Protein AF-A0A3N5RBE4-F1 (afdb_monomer_lite)

Foldseek 3Di:
DVVVVVVVVVVVVVVVVVPDPPPCPDFDKDKAKFFFADDDPQWTWGDGPDPDIDIDGDDPPDDDDDDDDGRDTDMDIDGDDDPDDDDDD

Sequence (89 aa):
MRRLFLFAVILTVMTIMTGIVFAVNGPKTYRATGVVLSLENDLIVVKKGKKSQLEVIRNADTKVTGNLKPGATVIIQYKMIATTIEVKK

Radius of gyration: 22.93 Å; chains: 1; bounding box: 68×25×52 Å

pLDDT: mean 83.21, std 15.37, range [50.47, 97.06]

Secondary structure (DSSP, 8-state):
-HHHHHHHHHHHHHHHTT-------SPPEEEEEEEEEEEETTEEEEEETTTEEEEEE--TT----S---TT-EEEEEEE---S------

Structure (mmCIF, N/CA/C/O backbone):
data_AF-A0A3N5RBE4-F1
#
_entry.id   AF-A0A3N5RBE4-F1
#
loop_
_atom_site.group_PDB
_atom_site.id
_atom_site.type_symbol
_atom_site.label_atom_id
_atom_site.label_alt_id
_atom_site.label_comp_id
_atom_site.label_asym_id
_atom_site.label_entity_id
_atom_site.label_seq_id
_atom_site.pdbx_PDB_ins_code
_atom_site.Cartn_x
_atom_site.Cartn_y
_atom_site.Cartn_z
_atom_site.occupancy
_atom_site.B_iso_or_equiv
_atom_site.auth_seq_id
_atom_site.auth_comp_id
_atom_site.auth_asym_id
_atom_site.auth_atom_id
_atom_site.pdbx_PDB_model_num
ATOM 1 N N . MET A 1 1 ? 52.674 7.485 20.133 1.00 57.69 1 MET A N 1
ATOM 2 C CA . MET A 1 1 ? 52.130 6.185 19.674 1.00 57.69 1 MET A CA 1
ATOM 3 C C . MET A 1 1 ? 50.647 5.990 20.025 1.00 57.69 1 MET A C 1
ATOM 5 O O . MET A 1 1 ? 49.845 5.976 19.106 1.00 57.69 1 MET A O 1
ATOM 9 N N . ARG A 1 2 ? 50.234 5.924 21.307 1.00 50.47 2 ARG A N 1
ATOM 10 C CA . ARG A 1 2 ? 48.825 5.664 21.714 1.00 50.47 2 ARG A CA 1
ATOM 11 C C . ARG A 1 2 ? 47.777 6.655 21.177 1.00 50.47 2 ARG A C 1
ATOM 13 O O . ARG A 1 2 ? 46.724 6.233 20.721 1.00 50.47 2 ARG A O 1
ATOM 20 N N . ARG A 1 3 ? 48.068 7.962 21.191 1.00 53.84 3 ARG A N 1
ATOM 21 C CA . ARG A 1 3 ? 47.146 8.998 20.677 1.00 53.84 3 ARG A CA 1
ATOM 22 C C . ARG A 1 3 ? 46.996 8.946 19.150 1.00 53.84 3 ARG A C 1
ATOM 24 O O . ARG A 1 3 ? 45.899 9.128 18.652 1.00 53.84 3 ARG A O 1
ATOM 31 N N . LEU A 1 4 ? 48.067 8.607 18.429 1.00 59.19 4 LEU A N 1
ATOM 32 C CA . LEU A 1 4 ? 48.056 8.445 16.969 1.00 59.19 4 LEU A CA 1
ATOM 33 C C . LEU A 1 4 ? 47.243 7.207 16.541 1.00 59.19 4 LEU A C 1
ATOM 35 O O . LEU A 1 4 ? 46.489 7.264 15.578 1.00 59.19 4 LEU A O 1
ATOM 39 N N . PHE A 1 5 ? 47.336 6.123 17.320 1.00 65.88 5 PHE A N 1
ATOM 40 C CA . PHE A 1 5 ? 46.521 4.915 17.149 1.00 65.88 5 PHE A CA 1
ATOM 41 C C . PHE A 1 5 ? 45.028 5.179 17.395 1.00 65.88 5 PHE A C 1
ATOM 43 O O . PHE A 1 5 ? 44.188 4.717 16.632 1.00 65.88 5 PHE A O 1
ATOM 50 N N . LEU A 1 6 ? 44.692 5.973 18.418 1.00 66.56 6 LEU A N 1
ATOM 51 C CA . LEU A 1 6 ? 43.311 6.388 18.695 1.00 66.56 6 LEU A CA 1
ATOM 52 C C . LEU A 1 6 ? 42.729 7.253 17.567 1.00 66.56 6 LEU A C 1
ATOM 54 O O . LEU A 1 6 ? 41.591 7.033 17.165 1.00 66.56 6 LEU A O 1
ATOM 58 N N . PHE A 1 7 ? 43.513 8.177 17.003 1.00 70.38 7 PHE A N 1
ATOM 59 C CA . PHE A 1 7 ? 43.087 8.968 15.843 1.00 70.38 7 PHE A CA 1
ATOM 60 C C . PHE A 1 7 ? 42.875 8.108 14.586 1.00 70.38 7 PHE A C 1
ATOM 62 O O . PHE A 1 7 ? 41.883 8.300 13.887 1.00 70.38 7 PHE A O 1
ATOM 69 N N . ALA A 1 8 ? 43.741 7.122 14.329 1.00 70.94 8 ALA A N 1
ATOM 70 C CA . ALA A 1 8 ? 43.584 6.200 13.201 1.00 70.94 8 ALA A CA 1
ATOM 71 C C . ALA A 1 8 ? 42.332 5.312 13.334 1.00 70.94 8 ALA A C 1
ATOM 73 O O . ALA A 1 8 ? 41.619 5.096 12.354 1.00 70.94 8 ALA A O 1
ATOM 74 N N . VAL A 1 9 ? 42.013 4.847 14.546 1.00 72.12 9 VAL A N 1
ATOM 75 C CA . VAL A 1 9 ? 40.800 4.052 14.810 1.00 72.12 9 VAL A CA 1
ATOM 76 C C . VAL A 1 9 ? 39.537 4.898 14.632 1.00 72.12 9 VAL A C 1
ATOM 78 O O . VAL A 1 9 ? 38.592 4.445 13.994 1.00 72.12 9 VAL A O 1
ATOM 81 N N . ILE A 1 10 ? 39.527 6.145 15.109 1.00 69.38 10 ILE A N 1
ATOM 82 C CA . ILE A 1 10 ? 38.379 7.055 14.946 1.00 69.38 10 ILE A CA 1
ATOM 83 C C . ILE A 1 10 ? 38.146 7.393 13.465 1.00 69.38 10 ILE A C 1
ATOM 85 O O . ILE A 1 10 ? 37.005 7.372 13.004 1.00 69.38 10 ILE A O 1
ATOM 89 N N . LEU A 1 11 ? 39.215 7.630 12.699 1.00 68.25 11 LEU A N 1
ATOM 90 C CA . LEU A 1 11 ? 39.124 7.910 11.264 1.00 68.25 11 LEU A CA 1
ATOM 91 C C . LEU A 1 11 ? 38.609 6.696 10.469 1.00 68.25 11 LEU A C 1
ATOM 93 O O . LEU A 1 11 ? 37.803 6.861 9.555 1.00 68.25 11 LEU A O 1
ATOM 97 N N . THR A 1 12 ? 39.017 5.485 10.865 1.00 64.19 12 THR A N 1
ATOM 98 C CA . THR A 1 12 ? 38.559 4.217 10.266 1.00 64.19 12 THR A CA 1
ATOM 99 C C . THR A 1 12 ? 37.087 3.935 10.597 1.00 64.19 12 THR A C 1
ATOM 101 O O . THR A 1 12 ? 36.328 3.504 9.736 1.00 64.19 12 THR A O 1
ATOM 104 N N . VAL A 1 13 ? 36.634 4.242 11.818 1.00 63.31 13 VAL A N 1
ATOM 105 C CA . VAL A 1 13 ? 35.217 4.103 12.211 1.00 63.31 13 VAL A CA 1
ATOM 106 C C . VAL A 1 13 ? 34.327 5.111 11.471 1.00 63.31 13 VAL A C 1
ATOM 108 O O . VAL A 1 13 ? 33.221 4.762 11.058 1.00 63.31 13 VAL A O 1
ATOM 111 N N . MET A 1 14 ? 34.814 6.331 11.222 1.00 61.03 14 MET A N 1
ATOM 112 C CA . MET A 1 14 ? 34.083 7.337 10.438 1.00 61.03 14 MET A CA 1
ATOM 113 C C . MET A 1 14 ? 33.936 6.965 8.955 1.00 61.03 14 MET A C 1
ATOM 115 O O . MET A 1 14 ? 32.923 7.308 8.349 1.00 61.03 14 MET A O 1
ATOM 119 N N . THR A 1 15 ? 34.888 6.232 8.367 1.00 60.31 15 THR A N 1
ATOM 120 C CA . THR A 1 15 ? 34.799 5.789 6.960 1.00 60.31 15 THR A CA 1
ATOM 121 C C . THR A 1 15 ? 33.836 4.618 6.754 1.00 60.31 15 THR A C 1
ATOM 123 O O . THR A 1 15 ? 33.330 4.438 5.652 1.00 60.31 15 THR A O 1
ATOM 126 N N . ILE A 1 16 ? 33.518 3.853 7.803 1.00 60.09 16 ILE A N 1
ATOM 127 C CA . ILE A 1 16 ? 32.532 2.760 7.734 1.00 60.09 16 ILE A CA 1
ATOM 128 C C . ILE A 1 16 ? 31.088 3.308 7.767 1.00 60.09 16 ILE A C 1
ATOM 130 O O . ILE A 1 16 ? 30.170 2.656 7.275 1.00 60.09 16 ILE A O 1
ATOM 134 N N . MET A 1 17 ? 30.872 4.529 8.276 1.00 56.88 17 MET A N 1
ATOM 135 C CA . MET A 1 17 ? 29.541 5.155 8.350 1.00 56.88 17 MET A CA 1
ATOM 136 C C . MET A 1 17 ? 29.073 5.848 7.058 1.00 56.88 17 MET A C 1
ATOM 138 O O . MET A 1 17 ? 27.924 6.277 6.991 1.00 56.88 17 MET A O 1
ATOM 142 N N . THR A 1 18 ? 29.912 5.960 6.022 1.00 57.72 18 THR A N 1
ATOM 143 C CA . THR A 1 18 ? 29.532 6.599 4.743 1.00 57.72 18 THR A CA 1
ATOM 144 C C . THR A 1 18 ? 28.956 5.623 3.711 1.00 57.72 18 THR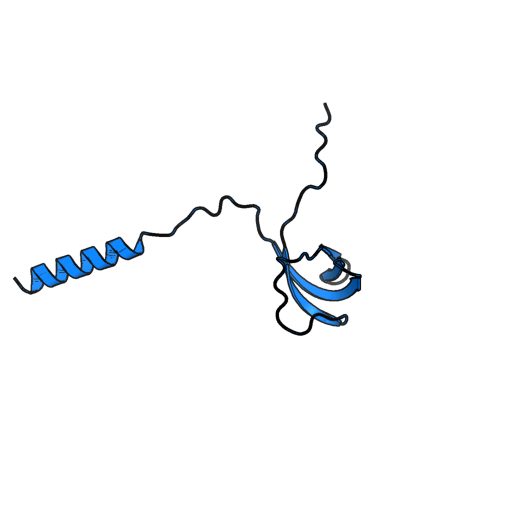 A C 1
ATOM 146 O O . THR A 1 18 ? 28.507 6.041 2.643 1.00 57.72 18 THR A O 1
ATOM 149 N N . GLY A 1 19 ? 28.930 4.323 4.013 1.00 60.53 19 GLY A N 1
ATOM 150 C CA . GLY A 1 19 ? 28.354 3.303 3.145 1.00 60.53 19 GLY A CA 1
ATOM 151 C C . GLY A 1 19 ? 26.866 3.102 3.422 1.00 60.53 19 GLY A C 1
ATOM 152 O O . GLY A 1 19 ? 26.508 2.695 4.519 1.00 60.53 19 GLY A O 1
ATOM 153 N N . ILE A 1 20 ? 26.033 3.281 2.392 1.00 59.22 20 ILE A N 1
ATOM 154 C CA . ILE A 1 20 ? 24.573 3.047 2.320 1.00 59.22 20 ILE A CA 1
ATOM 155 C C . ILE A 1 20 ? 23.744 4.342 2.356 1.00 59.22 20 ILE A C 1
ATOM 157 O O . ILE A 1 20 ? 22.825 4.527 3.146 1.00 59.22 20 ILE A O 1
ATOM 161 N N . VAL A 1 21 ? 23.988 5.215 1.381 1.00 54.09 21 VAL A N 1
ATOM 162 C CA . VAL A 1 21 ? 22.890 5.977 0.771 1.00 54.09 21 VAL A CA 1
ATOM 163 C C . VAL A 1 21 ? 22.726 5.436 -0.643 1.00 54.09 21 VAL A C 1
ATOM 165 O O . VAL A 1 21 ? 23.155 6.038 -1.622 1.00 54.09 21 VAL A O 1
ATOM 168 N N . PHE A 1 22 ? 22.151 4.235 -0.758 1.00 55.94 22 PHE A N 1
ATOM 169 C CA . PHE A 1 22 ? 21.615 3.812 -2.045 1.00 55.94 22 PHE A CA 1
ATOM 170 C C . PHE A 1 22 ? 20.455 4.749 -2.360 1.00 55.94 22 PHE A C 1
ATOM 172 O O . PHE A 1 22 ? 19.434 4.747 -1.671 1.00 55.94 22 PHE A O 1
ATOM 179 N N . ALA A 1 23 ? 20.641 5.578 -3.383 1.00 52.69 23 ALA A N 1
ATOM 180 C CA . ALA A 1 23 ? 19.571 6.323 -4.012 1.00 52.69 23 ALA A CA 1
ATOM 181 C C . ALA A 1 23 ? 18.426 5.349 -4.323 1.00 52.69 23 ALA A C 1
ATOM 183 O O . ALA A 1 23 ? 18.548 4.475 -5.183 1.00 52.69 23 ALA A O 1
ATOM 184 N N . VAL A 1 24 ? 17.316 5.475 -3.595 1.00 54.09 24 VAL A N 1
ATOM 185 C CA . VAL A 1 24 ? 16.086 4.729 -3.865 1.00 54.09 24 VAL A CA 1
ATOM 186 C C . VAL A 1 24 ? 15.449 5.353 -5.107 1.00 54.09 24 VAL A C 1
ATOM 188 O O . VAL A 1 24 ? 14.448 6.056 -5.028 1.00 54.09 24 VAL A O 1
ATOM 191 N N . ASN A 1 25 ? 16.035 5.097 -6.278 1.00 58.50 25 ASN A N 1
ATOM 192 C CA . ASN A 1 25 ? 15.473 5.425 -7.593 1.00 58.50 25 ASN A CA 1
ATOM 193 C C . ASN A 1 25 ? 14.373 4.413 -7.981 1.00 58.50 25 ASN A C 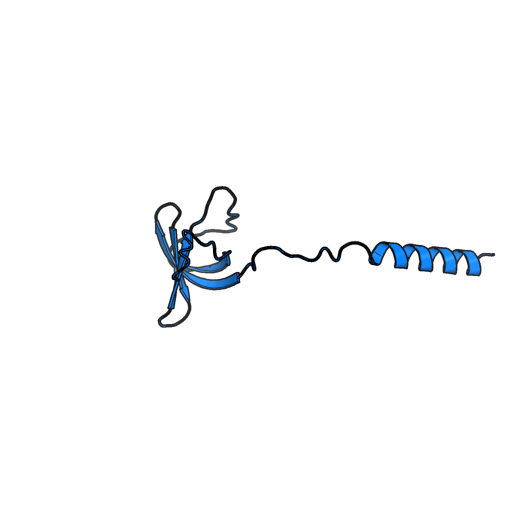1
ATOM 195 O O . ASN A 1 25 ? 14.266 3.993 -9.129 1.00 58.50 25 ASN A O 1
ATOM 199 N N . GLY A 1 26 ? 13.592 3.957 -6.999 1.00 65.06 26 GLY A N 1
ATOM 200 C CA . GLY A 1 26 ? 12.464 3.050 -7.187 1.00 65.06 26 GLY A CA 1
ATOM 201 C C . GLY A 1 26 ? 11.136 3.812 -7.233 1.00 65.06 26 GLY A C 1
ATOM 202 O O . GLY A 1 26 ? 11.067 4.959 -6.782 1.00 65.06 26 GLY A O 1
ATOM 203 N N . PRO A 1 27 ? 10.055 3.193 -7.743 1.00 72.56 27 PRO A N 1
ATOM 204 C CA . PRO A 1 27 ? 8.727 3.797 -7.718 1.00 72.56 27 PRO A CA 1
ATOM 205 C C . PRO A 1 27 ? 8.357 4.198 -6.288 1.00 72.56 27 PRO A C 1
ATOM 207 O O . PRO A 1 27 ? 8.520 3.404 -5.356 1.00 72.56 27 PRO A O 1
ATOM 210 N N . LYS A 1 28 ? 7.864 5.433 -6.124 1.00 82.81 28 LYS A N 1
ATOM 211 C CA . LYS A 1 28 ? 7.483 5.978 -4.817 1.00 82.81 28 LYS A CA 1
ATOM 212 C C . LYS A 1 28 ? 6.493 5.037 -4.134 1.00 82.81 28 LYS A C 1
ATOM 214 O O . LYS A 1 28 ? 5.444 4.711 -4.689 1.00 82.81 28 LYS A O 1
ATOM 219 N N . THR A 1 29 ? 6.826 4.636 -2.913 1.00 89.81 29 THR A N 1
ATOM 220 C CA . THR A 1 29 ? 5.886 3.957 -2.024 1.00 89.81 29 THR A CA 1
ATOM 221 C C . THR A 1 29 ? 5.062 5.017 -1.306 1.00 89.81 29 THR A C 1
ATOM 223 O O . THR A 1 29 ? 5.600 5.871 -0.600 1.00 89.81 29 THR A O 1
ATOM 226 N N . TYR A 1 30 ? 3.751 4.966 -1.486 1.00 90.88 30 TYR A N 1
ATOM 227 C CA . TYR A 1 30 ? 2.791 5.826 -0.815 1.00 90.88 30 TYR A CA 1
ATOM 228 C C . TYR A 1 30 ? 2.322 5.182 0.485 1.00 90.88 30 TYR A C 1
ATOM 230 O O . TYR A 1 30 ? 2.306 3.959 0.619 1.00 90.88 30 TYR A O 1
ATOM 238 N N . ARG A 1 31 ? 1.905 6.016 1.440 1.00 93.31 31 ARG A N 1
ATOM 239 C CA . ARG A 1 31 ? 1.326 5.583 2.713 1.00 93.31 31 ARG A CA 1
ATOM 240 C C . ARG A 1 31 ? -0.052 6.206 2.892 1.00 93.31 31 ARG A C 1
ATOM 242 O O . ARG A 1 31 ? -0.222 7.405 2.674 1.00 93.31 31 ARG A O 1
ATOM 249 N N . ALA A 1 32 ? -1.023 5.407 3.310 1.00 92.06 32 ALA A N 1
ATOM 250 C CA . ALA A 1 32 ? -2.361 5.867 3.662 1.00 92.06 32 ALA A CA 1
ATOM 251 C C . ALA A 1 32 ? -2.824 5.215 4.966 1.00 92.06 32 ALA A C 1
ATOM 253 O O . ALA A 1 32 ? -2.509 4.058 5.223 1.00 92.06 32 ALA A O 1
ATOM 254 N N . THR A 1 33 ? -3.592 5.951 5.764 1.00 94.81 33 THR A N 1
ATOM 255 C CA . THR A 1 33 ? -4.265 5.427 6.957 1.00 94.81 33 THR A CA 1
ATOM 256 C C . THR A 1 33 ? -5.768 5.520 6.745 1.00 94.81 33 THR A C 1
ATOM 258 O O . THR A 1 33 ? -6.257 6.558 6.286 1.00 94.81 33 THR A O 1
ATOM 261 N N . GLY A 1 34 ? -6.503 4.463 7.076 1.00 94.81 34 GLY A N 1
ATOM 262 C CA . GLY A 1 34 ? -7.956 4.454 6.945 1.00 94.81 34 GLY A CA 1
ATOM 263 C C . GLY A 1 34 ? -8.603 3.188 7.489 1.00 94.81 34 GLY A C 1
ATOM 264 O O . GLY A 1 34 ? -7.919 2.281 7.953 1.00 94.81 34 GLY A O 1
ATOM 265 N N . VAL A 1 35 ? -9.933 3.145 7.441 1.00 96.31 35 VAL A N 1
ATOM 266 C CA . VAL A 1 35 ? -10.724 1.994 7.902 1.00 96.31 35 VAL A CA 1
ATOM 267 C C . VAL A 1 35 ? -11.017 1.076 6.720 1.00 96.31 35 VAL A C 1
ATOM 269 O O . VAL A 1 35 ? -11.488 1.554 5.687 1.00 96.31 35 VAL A O 1
ATOM 272 N N . VAL A 1 36 ? -10.754 -0.223 6.862 1.00 96.75 36 VAL A N 1
ATOM 273 C CA . VAL A 1 36 ? -11.093 -1.229 5.845 1.00 96.75 36 VAL A CA 1
ATOM 274 C C . VAL A 1 36 ? -12.611 -1.314 5.711 1.00 96.75 36 VAL A C 1
ATOM 276 O O . VAL A 1 36 ? -13.309 -1.565 6.692 1.00 96.75 36 VAL A O 1
ATOM 279 N N . LEU A 1 37 ? -13.119 -1.098 4.503 1.00 96.38 37 LEU A N 1
ATOM 280 C CA . LEU A 1 37 ? -14.537 -1.226 4.176 1.00 96.38 37 LEU A 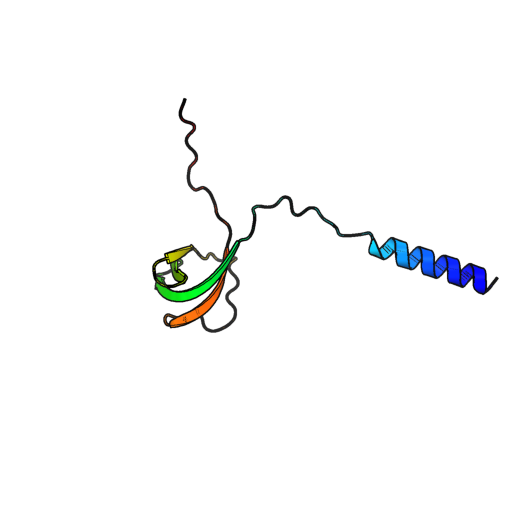CA 1
ATOM 281 C C . LEU A 1 37 ? -14.872 -2.654 3.755 1.00 96.38 37 LEU A C 1
ATOM 283 O O . LEU A 1 37 ? -15.800 -3.246 4.297 1.00 96.38 37 LEU A O 1
ATOM 287 N N . SER A 1 38 ? -14.088 -3.211 2.834 1.00 96.19 38 SER A N 1
ATOM 288 C CA . SER A 1 38 ? -14.273 -4.565 2.318 1.00 96.19 38 SER A CA 1
ATOM 289 C C . SER A 1 38 ? -12.940 -5.216 1.956 1.00 96.19 38 SER A C 1
ATOM 291 O O . SER A 1 38 ? -11.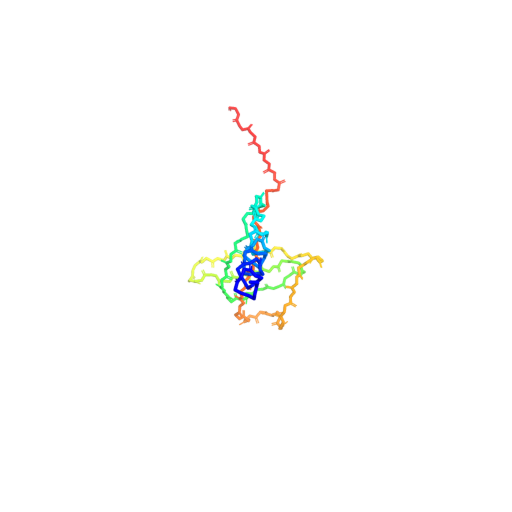919 -4.549 1.754 1.00 96.19 38 SER A O 1
ATOM 293 N N . LEU A 1 39 ? -12.975 -6.547 1.924 1.00 95.44 39 LEU A N 1
ATOM 294 C CA . LEU A 1 39 ? -11.912 -7.416 1.440 1.00 95.44 39 LEU A CA 1
ATOM 295 C C . LEU A 1 39 ? -12.557 -8.412 0.486 1.00 95.44 39 LEU A C 1
ATOM 297 O O . LEU A 1 39 ? -13.383 -9.218 0.914 1.00 95.44 39 LEU A O 1
ATOM 301 N N . GLU A 1 40 ? -12.180 -8.355 -0.781 1.00 95.19 40 GLU A N 1
ATOM 302 C CA . GLU A 1 40 ? -12.692 -9.249 -1.817 1.00 95.19 40 GLU A CA 1
ATOM 303 C C . GLU A 1 40 ? -11.505 -9.868 -2.540 1.00 95.19 40 GLU A C 1
ATOM 305 O O . GLU A 1 40 ? -10.836 -9.209 -3.330 1.00 95.19 40 GLU A O 1
ATOM 310 N N . ASN A 1 41 ? -11.217 -11.138 -2.246 1.00 92.50 41 ASN A N 1
ATOM 311 C CA . ASN A 1 41 ? -10.033 -11.843 -2.740 1.00 92.50 41 ASN A CA 1
ATOM 312 C C . ASN A 1 41 ? -8.731 -11.070 -2.424 1.00 92.50 41 ASN A C 1
ATOM 314 O O . ASN A 1 41 ? -8.269 -11.034 -1.273 1.00 92.50 41 ASN A O 1
ATOM 318 N N . ASP A 1 42 ? -8.174 -10.434 -3.452 1.00 94.69 42 ASP A N 1
ATOM 319 C CA . ASP A 1 42 ? -6.959 -9.629 -3.418 1.00 94.69 42 ASP A CA 1
ATOM 320 C C . ASP A 1 42 ? -7.234 -8.120 -3.383 1.00 94.69 42 ASP A C 1
ATOM 322 O O . ASP A 1 42 ? -6.312 -7.338 -3.161 1.00 94.69 42 ASP A O 1
ATOM 326 N N . LEU A 1 43 ? -8.484 -7.688 -3.546 1.00 96.44 43 LEU A N 1
ATOM 327 C CA . LEU A 1 43 ? -8.882 -6.290 -3.450 1.00 96.44 43 LEU A CA 1
ATOM 328 C C . LEU A 1 43 ? -9.151 -5.890 -1.994 1.00 96.44 43 LEU A C 1
ATOM 330 O O . LEU A 1 43 ? -9.922 -6.526 -1.272 1.00 96.44 43 LEU A O 1
ATOM 334 N N . ILE A 1 44 ? -8.539 -4.785 -1.581 1.00 96.25 44 ILE A N 1
ATOM 335 C CA . ILE A 1 44 ? -8.734 -4.135 -0.288 1.00 96.25 44 ILE A CA 1
ATOM 336 C C . ILE A 1 44 ? -9.296 -2.741 -0.546 1.00 96.25 44 ILE A C 1
ATOM 338 O O . ILE A 1 44 ? -8.638 -1.913 -1.180 1.00 96.25 44 ILE A O 1
ATOM 342 N N . VAL A 1 45 ? -10.477 -2.454 0.002 1.00 96.50 45 VAL A N 1
ATOM 343 C CA . VAL A 1 45 ? -11.081 -1.118 -0.073 1.00 96.50 45 VAL A CA 1
ATOM 344 C C . VAL A 1 45 ? -10.956 -0.431 1.278 1.00 96.50 45 VAL A C 1
ATOM 346 O O . VAL A 1 45 ? -11.407 -0.950 2.301 1.00 96.50 45 VAL A O 1
ATOM 349 N N . VAL A 1 46 ? -10.358 0.758 1.303 1.00 96.12 46 VAL A N 1
ATOM 350 C CA . VAL A 1 46 ? -10.122 1.531 2.528 1.00 96.12 46 VAL A CA 1
ATOM 351 C C . VAL A 1 46 ? -10.737 2.914 2.441 1.00 96.12 46 VAL A C 1
ATOM 353 O O . VAL A 1 46 ? -10.484 3.676 1.513 1.00 96.12 46 VAL A O 1
ATOM 356 N N . LYS A 1 47 ? -11.488 3.300 3.470 1.00 95.44 47 LYS A N 1
ATOM 357 C CA . LYS A 1 47 ? -12.008 4.657 3.616 1.00 95.44 47 LYS A CA 1
ATOM 358 C C . LYS A 1 47 ? -10.927 5.595 4.141 1.00 95.44 47 LYS A C 1
ATOM 360 O O . LYS A 1 47 ? -10.504 5.497 5.295 1.00 95.44 47 LYS A O 1
ATOM 365 N N . LYS A 1 48 ? -10.537 6.555 3.308 1.00 87.31 48 LYS A N 1
ATOM 366 C CA . LYS A 1 48 ? -9.621 7.651 3.627 1.00 87.31 48 LYS A CA 1
ATOM 367 C C . LYS A 1 48 ? -10.434 8.937 3.848 1.00 87.31 48 LYS A C 1
ATOM 369 O O . LYS A 1 48 ? -10.822 9.628 2.911 1.00 87.31 48 LYS A O 1
ATOM 374 N N . GLY A 1 49 ? -10.704 9.286 5.105 1.00 79.06 49 GLY A N 1
ATOM 375 C CA . GLY A 1 49 ? -11.489 10.483 5.453 1.00 79.06 49 GLY A CA 1
ATOM 376 C C . GLY A 1 49 ? -12.994 10.349 5.159 1.00 79.06 49 GLY A C 1
ATOM 377 O O . GLY A 1 49 ? -13.542 9.250 5.168 1.00 79.06 49 GLY A O 1
ATOM 378 N N . LYS A 1 50 ? -13.706 11.469 4.944 1.00 72.25 50 LYS A N 1
ATOM 379 C CA . LYS A 1 50 ? -15.182 11.457 4.812 1.00 72.25 50 LYS A CA 1
ATOM 380 C C . LYS A 1 50 ? -15.690 10.959 3.453 1.00 72.25 50 LYS A C 1
ATOM 382 O O . LYS A 1 50 ? -16.727 10.304 3.429 1.00 72.25 50 LYS A O 1
ATOM 387 N N . LYS A 1 51 ? -14.991 11.270 2.354 1.00 75.12 51 LYS A N 1
ATOM 388 C CA . LYS A 1 51 ? -15.472 11.024 0.979 1.00 75.12 51 LYS A CA 1
ATOM 389 C C . LYS A 1 51 ? -14.490 10.282 0.066 1.00 75.12 51 LYS A C 1
ATOM 391 O O . LYS A 1 51 ? -14.862 9.978 -1.058 1.00 75.12 51 LYS A O 1
ATOM 396 N N . SER A 1 52 ? -13.265 9.995 0.504 1.00 86.50 52 SER A N 1
ATOM 397 C CA . SER A 1 52 ? -12.283 9.318 -0.351 1.00 86.50 52 SER A CA 1
ATOM 398 C C . SER A 1 52 ? -12.162 7.851 0.035 1.00 86.50 52 SER A C 1
ATOM 400 O O . SER A 1 52 ? -12.074 7.512 1.215 1.00 86.50 52 SER A O 1
ATOM 402 N N . GLN A 1 53 ? -12.153 6.981 -0.965 1.00 92.38 53 GLN A N 1
ATOM 403 C CA . GLN A 1 53 ? -11.837 5.568 -0.816 1.00 92.38 53 GLN A CA 1
ATOM 404 C C . GLN A 1 53 ? -10.544 5.282 -1.578 1.00 92.38 53 GLN A C 1
ATOM 406 O O . GLN A 1 53 ? -10.208 5.982 -2.534 1.00 92.38 53 GLN A O 1
ATOM 411 N N . LEU A 1 54 ? -9.784 4.317 -1.086 1.00 93.69 54 LEU A N 1
ATOM 412 C CA . LEU A 1 54 ? -8.571 3.818 -1.703 1.00 93.69 54 LEU A CA 1
ATOM 413 C C . LEU A 1 54 ? -8.775 2.333 -1.970 1.00 93.69 54 LEU A C 1
ATOM 415 O O . LEU A 1 54 ? -8.993 1.568 -1.033 1.00 93.69 54 LEU A O 1
ATOM 419 N N . GLU A 1 55 ? -8.673 1.953 -3.233 1.00 95.00 55 GLU A N 1
ATOM 420 C CA . GLU A 1 55 ? -8.687 0.568 -3.681 1.00 95.00 55 GLU A CA 1
ATOM 421 C C . GLU A 1 55 ? -7.247 0.120 -3.916 1.00 95.00 55 GLU A C 1
ATOM 423 O O . GLU A 1 55 ? -6.485 0.791 -4.618 1.00 95.00 55 GLU A O 1
ATOM 428 N N . VAL A 1 56 ? -6.846 -0.979 -3.279 1.00 94.31 56 VAL A N 1
ATOM 429 C CA . VAL A 1 56 ? -5.490 -1.526 -3.388 1.00 94.31 56 VAL A CA 1
ATOM 430 C C . VAL A 1 56 ? -5.570 -3.026 -3.590 1.00 94.31 56 VAL A C 1
ATOM 432 O O . VAL A 1 56 ? -6.267 -3.715 -2.850 1.00 94.31 56 VAL A O 1
ATOM 435 N N . ILE A 1 57 ? -4.813 -3.531 -4.559 1.00 95.25 57 ILE A N 1
ATOM 436 C CA . ILE A 1 57 ? -4.638 -4.965 -4.773 1.00 95.25 57 ILE A CA 1
ATOM 437 C C . ILE A 1 57 ? -3.443 -5.442 -3.942 1.00 95.25 57 ILE A C 1
ATOM 439 O O . ILE A 1 57 ? -2.368 -4.837 -3.993 1.00 95.25 57 ILE A O 1
ATOM 443 N N . ARG A 1 58 ? -3.623 -6.525 -3.184 1.00 93.94 58 ARG A N 1
ATOM 444 C CA . ARG A 1 58 ? -2.530 -7.289 -2.573 1.00 93.94 58 ARG A CA 1
ATOM 445 C C . ARG A 1 58 ? -2.139 -8.465 -3.464 1.00 93.94 58 ARG A C 1
ATOM 447 O O . ARG A 1 58 ? -2.922 -8.942 -4.269 1.00 93.94 58 ARG A O 1
ATOM 454 N N . ASN A 1 59 ? -0.920 -8.942 -3.298 1.00 93.69 59 ASN A N 1
ATOM 455 C CA . ASN A 1 59 ? -0.392 -10.118 -3.982 1.00 93.69 59 ASN A CA 1
ATOM 456 C C . ASN A 1 59 ? 0.393 -10.996 -2.991 1.00 93.69 59 ASN A C 1
ATOM 458 O O . ASN A 1 59 ? 0.477 -10.670 -1.805 1.00 93.69 59 ASN A O 1
ATOM 462 N N . ALA A 1 60 ? 1.004 -12.082 -3.472 1.00 94.06 60 ALA A N 1
ATOM 463 C CA . ALA A 1 60 ? 1.788 -13.005 -2.643 1.00 94.06 60 ALA A CA 1
ATOM 464 C C . ALA A 1 60 ? 2.949 -12.334 -1.875 1.00 94.06 60 ALA A C 1
ATOM 466 O O . ALA A 1 60 ? 3.310 -12.787 -0.791 1.00 94.06 60 ALA A O 1
ATOM 467 N N . ASP A 1 61 ? 3.494 -11.227 -2.390 1.00 91.81 61 ASP A N 1
ATOM 468 C CA . ASP A 1 61 ? 4.573 -10.466 -1.744 1.00 91.81 61 ASP A CA 1
ATOM 469 C C . ASP A 1 61 ? 4.065 -9.493 -0.667 1.00 91.81 61 ASP A C 1
ATOM 471 O O . ASP A 1 61 ? 4.850 -8.877 0.066 1.00 91.81 61 ASP A O 1
ATOM 475 N N . THR A 1 62 ? 2.747 -9.308 -0.568 1.00 94.44 62 THR A N 1
ATOM 476 C CA . THR A 1 62 ? 2.151 -8.353 0.361 1.00 94.44 62 THR A CA 1
ATOM 477 C C . THR A 1 62 ? 2.204 -8.893 1.782 1.00 94.44 62 THR A C 1
ATOM 479 O O . THR A 1 62 ? 1.475 -9.805 2.167 1.00 94.44 62 THR A O 1
ATOM 482 N N . LYS A 1 63 ? 3.047 -8.272 2.609 1.00 95.19 63 LYS A N 1
ATOM 483 C CA . LYS A 1 63 ? 3.144 -8.601 4.032 1.00 95.19 63 LYS A CA 1
ATOM 484 C C . LYS A 1 63 ? 1.973 -7.992 4.796 1.00 95.19 63 LYS A C 1
ATOM 486 O O . LYS A 1 63 ? 1.885 -6.773 4.934 1.00 95.19 63 LYS A O 1
ATOM 491 N N . VAL A 1 64 ? 1.108 -8.848 5.332 1.00 94.69 64 VAL A N 1
ATOM 492 C CA . VAL A 1 64 ? 0.013 -8.449 6.222 1.00 94.69 64 VAL A CA 1
ATOM 493 C C . VAL A 1 64 ? 0.416 -8.740 7.662 1.00 94.69 64 VAL A C 1
ATOM 495 O O . VAL A 1 64 ? 0.655 -9.887 8.030 1.00 94.69 64 VAL A O 1
ATOM 498 N N . THR A 1 65 ? 0.496 -7.696 8.481 1.00 95.56 65 THR A N 1
ATOM 499 C CA . THR A 1 65 ? 0.746 -7.812 9.920 1.00 95.56 65 THR A CA 1
ATOM 500 C C . THR A 1 65 ? -0.530 -7.490 10.697 1.00 95.56 65 THR A C 1
ATOM 502 O O . THR A 1 65 ? -1.163 -6.459 10.483 1.00 95.56 65 THR A O 1
ATOM 505 N N . GLY A 1 66 ? -0.914 -8.381 11.615 1.00 94.75 66 GLY A N 1
ATOM 506 C CA . GLY A 1 66 ? -2.148 -8.258 12.396 1.00 94.75 66 GLY A CA 1
ATOM 507 C C . GLY A 1 66 ? -3.389 -8.826 11.697 1.00 94.75 66 GLY A C 1
ATOM 508 O O . GLY A 1 66 ? -3.297 -9.554 10.712 1.00 94.75 66 GLY A O 1
ATOM 509 N N . ASN A 1 67 ? -4.567 -8.517 12.247 1.00 94.06 67 ASN A N 1
ATOM 510 C CA . ASN A 1 67 ? -5.843 -9.049 11.768 1.00 94.06 67 ASN A CA 1
ATOM 511 C C . ASN A 1 67 ? -6.498 -8.092 10.758 1.00 94.06 67 ASN A C 1
ATOM 513 O O . ASN A 1 67 ? -7.215 -7.164 11.142 1.00 94.06 67 ASN A O 1
ATOM 517 N N . LEU A 1 68 ? -6.232 -8.315 9.470 1.00 94.81 68 LEU A N 1
ATOM 518 C CA . LEU A 1 68 ? -6.845 -7.566 8.375 1.00 94.81 68 LEU A CA 1
ATOM 519 C C . LEU A 1 68 ? -8.290 -8.042 8.152 1.00 94.81 68 LEU A C 1
ATOM 521 O O . LEU A 1 68 ? -8.516 -9.138 7.647 1.00 94.81 68 LEU A O 1
ATOM 525 N N . LYS A 1 69 ? -9.263 -7.200 8.511 1.00 95.62 69 LYS A N 1
ATOM 526 C CA . LYS A 1 69 ? -10.704 -7.459 8.362 1.00 95.62 69 LYS A CA 1
ATOM 527 C C . LYS A 1 69 ? -11.487 -6.152 8.165 1.00 95.62 69 LYS A C 1
ATOM 529 O O . LYS A 1 69 ? -10.972 -5.097 8.547 1.00 95.62 69 LYS A O 1
ATOM 534 N N . PRO A 1 70 ? -12.725 -6.191 7.636 1.00 96.75 70 PRO A N 1
ATOM 535 C CA . PRO A 1 70 ? -13.607 -5.025 7.618 1.00 96.75 70 PRO A CA 1
ATOM 536 C C . PRO A 1 70 ? -13.746 -4.373 9.002 1.00 96.75 70 PRO A C 1
ATOM 538 O O . PRO A 1 70 ? -13.784 -5.053 10.029 1.00 96.75 70 PRO A O 1
ATOM 541 N N . GLY A 1 71 ? -13.780 -3.042 9.030 1.00 96.06 71 GLY A N 1
ATOM 542 C CA . GLY A 1 71 ? -13.819 -2.231 10.248 1.00 96.06 71 GLY A CA 1
ATOM 543 C C . GLY A 1 71 ? -12.461 -2.013 10.927 1.00 96.06 71 GLY A C 1
ATOM 544 O O . GLY A 1 71 ? -12.364 -1.162 11.809 1.00 96.06 71 GLY A O 1
ATOM 545 N N . ALA A 1 72 ? -11.398 -2.720 10.524 1.00 97.06 72 ALA A N 1
ATOM 546 C CA . ALA A 1 72 ? -10.064 -2.488 11.072 1.00 97.06 72 ALA A CA 1
ATOM 547 C C . ALA A 1 72 ? -9.479 -1.159 10.563 1.00 97.06 72 ALA A C 1
ATOM 549 O O . ALA A 1 72 ? -9.484 -0.886 9.361 1.00 97.06 72 ALA A O 1
ATOM 550 N N . THR A 1 73 ? -8.924 -0.349 11.467 1.00 95.88 73 THR A N 1
ATOM 551 C CA . THR A 1 73 ? -8.084 0.797 11.093 1.00 95.88 73 THR A CA 1
ATOM 552 C C . THR A 1 73 ? -6.701 0.289 10.712 1.00 95.88 73 THR A C 1
ATOM 554 O O . THR A 1 73 ? -6.019 -0.330 11.526 1.00 95.88 73 THR A O 1
ATOM 557 N N . VAL A 1 74 ? -6.278 0.564 9.483 1.00 95.69 74 VAL A N 1
ATOM 558 C CA . VAL A 1 74 ? -5.018 0.079 8.921 1.00 95.69 74 VAL A CA 1
ATOM 559 C C . VAL A 1 74 ? -4.164 1.224 8.405 1.00 95.69 74 VAL A C 1
ATOM 561 O O . VAL A 1 74 ? -4.654 2.289 8.024 1.00 95.69 74 VAL A O 1
ATOM 564 N N . ILE A 1 75 ? -2.863 0.965 8.361 1.00 95.31 75 ILE A N 1
ATOM 565 C CA . ILE A 1 75 ? -1.899 1.767 7.623 1.00 95.31 75 ILE A CA 1
ATOM 566 C C . ILE A 1 75 ? -1.442 0.923 6.440 1.00 95.31 75 ILE A C 1
ATOM 568 O O . ILE A 1 75 ? -0.839 -0.130 6.630 1.00 95.31 75 ILE A O 1
ATOM 572 N N . ILE A 1 76 ? -1.704 1.394 5.227 1.00 94.25 76 ILE A N 1
ATOM 573 C CA . ILE A 1 76 ? -1.323 0.717 3.990 1.00 94.25 76 ILE A CA 1
ATOM 574 C C . ILE A 1 76 ? -0.123 1.424 3.379 1.00 94.25 76 ILE A C 1
ATOM 576 O O . ILE A 1 76 ? -0.110 2.651 3.247 1.00 94.25 76 ILE A O 1
ATOM 580 N N . GLN A 1 77 ? 0.867 0.631 2.978 1.00 94.25 77 GLN A N 1
ATOM 581 C CA . GLN A 1 77 ? 1.926 1.046 2.070 1.00 94.25 77 GLN A CA 1
ATOM 582 C C . GLN A 1 77 ? 1.652 0.437 0.698 1.00 94.25 77 GLN A C 1
ATOM 584 O O . GLN A 1 77 ? 1.411 -0.763 0.606 1.00 94.25 77 GLN A O 1
ATOM 589 N N . TYR A 1 78 ? 1.662 1.250 -0.352 1.00 93.25 78 TYR A N 1
ATOM 590 C CA . TYR A 1 78 ? 1.324 0.798 -1.701 1.00 93.25 78 TYR A CA 1
ATOM 591 C C . TYR A 1 78 ? 2.126 1.553 -2.759 1.00 93.25 78 TYR A C 1
ATOM 593 O O . TYR A 1 78 ? 2.650 2.640 -2.512 1.00 93.25 78 TYR A O 1
ATOM 601 N N . LYS A 1 79 ? 2.225 0.975 -3.953 1.00 91.44 79 LYS A N 1
ATOM 602 C CA . LYS A 1 79 ? 2.816 1.612 -5.133 1.00 91.44 79 LYS A CA 1
ATOM 603 C C . LYS A 1 79 ? 1.713 1.840 -6.158 1.00 91.44 79 LYS A C 1
ATOM 605 O O . LYS A 1 79 ? 0.839 0.995 -6.308 1.00 91.44 79 LYS A O 1
ATOM 610 N N . MET A 1 80 ? 1.771 2.966 -6.862 1.00 89.88 80 MET A N 1
ATOM 611 C CA . MET A 1 80 ? 0.930 3.180 -8.040 1.00 89.88 80 MET A CA 1
ATOM 612 C C . MET A 1 80 ? 1.616 2.519 -9.234 1.00 89.88 80 MET A C 1
ATOM 614 O O . MET A 1 80 ? 2.745 2.883 -9.563 1.00 89.88 80 MET A O 1
ATOM 618 N N . ILE A 1 81 ? 0.958 1.538 -9.844 1.00 88.12 81 ILE A N 1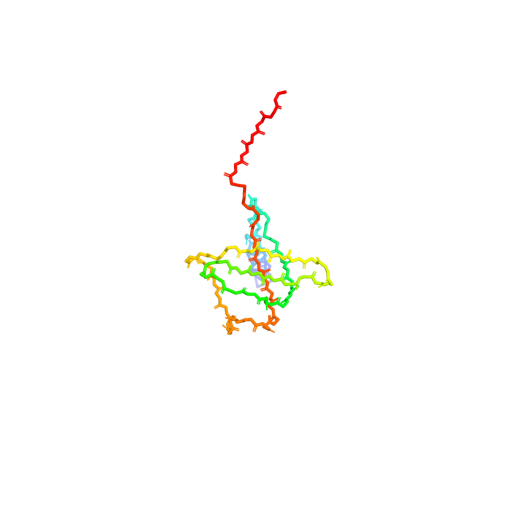
ATOM 619 C CA . ILE A 1 81 ? 1.474 0.791 -10.994 1.00 88.12 81 ILE A CA 1
ATOM 620 C C . ILE A 1 81 ? 0.580 1.122 -12.187 1.00 88.12 81 ILE A C 1
ATOM 622 O O . ILE A 1 81 ? -0.638 1.008 -12.091 1.00 88.12 81 ILE A O 1
ATOM 626 N N . ALA A 1 82 ? 1.176 1.564 -13.294 1.00 91.81 82 ALA A N 1
ATOM 627 C CA . ALA A 1 82 ? 0.431 1.794 -14.525 1.00 91.81 82 ALA A CA 1
ATOM 628 C C . ALA A 1 82 ? 0.042 0.448 -15.150 1.00 91.81 82 ALA A C 1
ATOM 630 O O . ALA A 1 82 ? 0.900 -0.412 -15.335 1.00 91.81 82 ALA A O 1
ATOM 631 N N . THR A 1 83 ? -1.236 0.279 -15.486 1.00 92.56 83 THR A N 1
ATOM 632 C CA . THR A 1 83 ? -1.723 -0.912 -16.203 1.00 92.56 83 THR A CA 1
ATOM 633 C C . THR A 1 83 ? -1.505 -0.779 -17.707 1.00 92.56 83 THR A C 1
ATOM 635 O O . THR A 1 83 ? -1.019 -1.707 -18.343 1.00 92.56 83 THR A O 1
ATOM 638 N N . THR A 1 84 ? -1.801 0.398 -18.259 1.00 95.00 84 THR A N 1
ATOM 639 C CA . THR A 1 84 ? -1.638 0.715 -19.681 1.00 95.00 84 THR A CA 1
ATOM 640 C C . THR A 1 84 ? -1.201 2.168 -19.810 1.00 95.00 84 THR A C 1
ATOM 642 O O . THR A 1 84 ? -1.641 3.021 -19.037 1.00 95.00 84 THR A O 1
ATOM 645 N N . ILE A 1 85 ? -0.330 2.458 -20.776 1.00 95.12 85 ILE A N 1
ATOM 646 C CA . ILE A 1 85 ? 0.078 3.820 -21.124 1.00 95.12 85 ILE A CA 1
ATOM 647 C C . ILE A 1 85 ? -0.174 4.003 -22.617 1.00 95.12 85 ILE A C 1
ATOM 649 O O . ILE A 1 85 ? 0.411 3.299 -23.435 1.00 95.12 85 ILE A O 1
ATOM 653 N N . GLU A 1 86 ? -1.027 4.963 -22.961 1.00 96.31 86 GLU A N 1
ATOM 654 C CA . GLU A 1 86 ? -1.302 5.345 -24.345 1.00 96.31 86 GLU A CA 1
ATOM 655 C C . GLU A 1 86 ? -0.741 6.741 -24.611 1.00 96.31 86 GLU A C 1
ATOM 657 O O . GLU 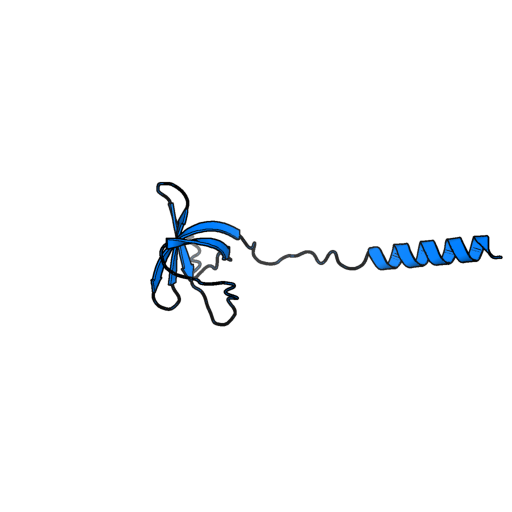A 1 86 ? -1.109 7.713 -23.947 1.00 96.31 86 GLU A O 1
ATOM 662 N N . VAL A 1 87 ? 0.148 6.851 -25.598 1.00 94.62 87 VAL A N 1
ATOM 663 C CA . VAL A 1 87 ? 0.653 8.147 -26.060 1.00 94.62 87 VAL A CA 1
ATOM 664 C C . VAL A 1 87 ? -0.309 8.679 -27.114 1.00 94.62 87 VAL A C 1
ATOM 666 O O . VAL A 1 87 ? -0.363 8.162 -28.230 1.00 94.62 87 VAL A O 1
ATOM 669 N N . LYS A 1 88 ? -1.066 9.720 -26.766 1.00 90.00 88 LYS A N 1
ATOM 670 C CA . LYS A 1 88 ? -1.873 10.460 -27.740 1.00 90.00 88 LYS A CA 1
ATOM 671 C C . LYS A 1 88 ? -0.969 11.445 -28.483 1.00 90.00 88 LYS A C 1
ATOM 673 O O . LYS A 1 88 ? -0.268 12.225 -27.841 1.00 90.00 88 LYS A O 1
ATOM 678 N N . LYS A 1 89 ? -0.952 11.340 -29.813 1.00 75.31 89 LYS A N 1
ATOM 679 C CA . LYS A 1 89 ? -0.383 12.354 -30.709 1.00 75.31 89 LYS A CA 1
ATOM 680 C C . LYS A 1 89 ? -1.362 13.506 -30.884 1.00 75.31 89 LYS A C 1
ATOM 682 O O . LYS A 1 89 ? -2.582 13.232 -30.818 1.00 75.31 89 LYS A O 1
#